Protein AF-A0A7L4ZGT2-F1 (afdb_monomer)

Secondary structure (DSSP, 8-state):
---EE---SGGGGGS---GGGS-HHHHHHHHTTSSEE-PPPS-HHHHHHHHHHHHHTTTTS-----SPP--S----SS---------

Mean predicted aligned error: 9.27 Å

Solvent-accessible surface area (backbone atoms only — not comparable to full-atom values): 5766 Å² total; per-residue (Å²): 133,87,29,66,44,68,67,85,59,80,75,41,79,78,76,50,74,63,68,39,78,42,58,64,61,57,47,50,17,41,74,70,62,47,27,50,80,48,74,79,56,96,48,65,68,60,50,51,48,53,53,49,56,33,55,73,48,61,87,77,60,75,74,61,70,90,62,81,81,80,89,64,85,87,83,70,96,55,53,72,85,77,74,80,74,85,130

Radius of gyration: 14.55 Å; Cα contacts (8 Å, |Δi|>4): 74; chains: 1; bounding box: 30×48×30 Å

Organism: NCBI:txid1218801

Structure (mmCIF, N/CA/C/O backbone):
data_AF-A0A7L4ZGT2-F1
#
_entry.id   AF-A0A7L4ZGT2-F1
#
loop_
_atom_site.group_PDB
_atom_site.id
_atom_site.type_symbol
_atom_site.label_atom_id
_atom_site.label_alt_id
_atom_site.label_comp_id
_atom_site.label_asym_id
_atom_site.label_entity_id
_atom_site.label_seq_id
_atom_site.pdbx_PDB_ins_code
_atom_site.Cartn_x
_atom_site.Cartn_y
_atom_site.Cartn_z
_atom_site.occupancy
_atom_site.B_iso_or_equiv
_atom_site.auth_seq_id
_atom_site.auth_comp_id
_atom_site.auth_asym_id
_atom_site.auth_atom_id
_atom_site.pdbx_PDB_model_num
ATOM 1 N N . MET A 1 1 ? -14.310 -2.378 0.730 1.00 56.75 1 MET A N 1
ATOM 2 C CA . MET A 1 1 ? -13.283 -1.702 -0.084 1.00 56.75 1 MET A CA 1
ATOM 3 C C . MET A 1 1 ? -11.946 -2.367 0.205 1.00 56.75 1 MET A C 1
ATOM 5 O O . MET A 1 1 ? -11.626 -2.520 1.380 1.00 56.75 1 MET A O 1
ATOM 9 N N . LEU A 1 2 ? -11.244 -2.851 -0.826 1.00 60.69 2 LEU A N 1
ATOM 10 C CA . LEU A 1 2 ? -9.895 -3.416 -0.691 1.00 60.69 2 LEU A CA 1
ATOM 11 C C . LEU A 1 2 ? -8.906 -2.276 -0.396 1.00 60.69 2 LEU A C 1
ATOM 13 O O . LEU A 1 2 ? -9.020 -1.201 -0.976 1.00 60.69 2 LEU A O 1
ATOM 17 N N . ARG A 1 3 ? -7.973 -2.501 0.532 1.00 77.25 3 ARG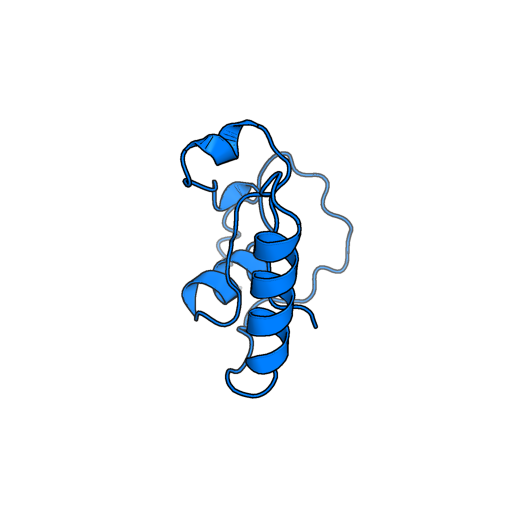 A N 1
ATOM 18 C CA . ARG A 1 3 ? -7.092 -1.472 1.121 1.00 77.25 3 ARG A CA 1
ATOM 19 C C . ARG A 1 3 ? -5.636 -1.698 0.731 1.00 77.25 3 ARG A C 1
ATOM 21 O O . ARG A 1 3 ? -4.729 -1.599 1.551 1.00 77.25 3 ARG A O 1
ATOM 28 N N . ILE A 1 4 ? -5.443 -2.084 -0.518 1.00 84.38 4 ILE A N 1
ATOM 29 C CA . ILE A 1 4 ? -4.147 -2.431 -1.074 1.00 84.38 4 ILE A CA 1
ATOM 30 C C . ILE A 1 4 ? -4.001 -1.761 -2.431 1.00 84.38 4 ILE A C 1
ATOM 32 O O . ILE A 1 4 ? -4.946 -1.734 -3.220 1.00 84.38 4 ILE A O 1
ATOM 36 N N . ILE A 1 5 ? -2.818 -1.212 -2.680 1.00 83.56 5 ILE A N 1
ATOM 37 C CA . ILE A 1 5 ? -2.425 -0.640 -3.963 1.00 83.56 5 ILE A CA 1
ATOM 38 C C . ILE A 1 5 ? -1.312 -1.518 -4.530 1.00 83.56 5 ILE A C 1
ATOM 40 O O . ILE A 1 5 ? -0.298 -1.747 -3.868 1.00 83.56 5 ILE A O 1
ATOM 44 N N . LEU A 1 6 ? -1.528 -2.011 -5.750 1.00 83.31 6 LEU A N 1
ATOM 45 C CA . LEU A 1 6 ? -0.594 -2.853 -6.496 1.00 83.31 6 LEU A CA 1
ATOM 46 C C . LEU A 1 6 ? -0.205 -2.133 -7.799 1.00 83.31 6 LEU A C 1
ATOM 48 O O . LEU A 1 6 ? -0.837 -2.361 -8.835 1.00 83.31 6 LEU A O 1
ATOM 52 N N . PRO A 1 7 ? 0.772 -1.208 -7.757 1.00 76.69 7 PRO A N 1
ATOM 53 C CA . PRO A 1 7 ? 1.184 -0.445 -8.929 1.00 76.69 7 PRO A CA 1
ATOM 54 C C . PRO A 1 7 ? 1.809 -1.368 -9.979 1.00 76.69 7 PRO A C 1
ATOM 56 O O . PRO A 1 7 ? 2.641 -2.214 -9.657 1.00 76.69 7 PRO A O 1
ATOM 59 N N . SER A 1 8 ? 1.417 -1.193 -11.242 1.00 72.50 8 SER A N 1
ATOM 60 C CA . SER A 1 8 ? 1.893 -1.994 -12.379 1.00 72.50 8 SER A CA 1
ATOM 61 C C . SER A 1 8 ? 2.893 -1.262 -13.284 1.00 72.50 8 SER A C 1
ATOM 63 O O . SER A 1 8 ? 3.280 -1.810 -14.313 1.00 72.50 8 SER A O 1
ATOM 65 N N . TYR A 1 9 ? 3.290 -0.027 -12.954 1.00 72.12 9 TYR A N 1
ATOM 66 C CA . TYR A 1 9 ? 4.199 0.760 -13.791 1.00 72.12 9 TYR A CA 1
ATOM 67 C C . TYR A 1 9 ? 5.684 0.436 -13.500 1.00 72.12 9 TYR A C 1
ATOM 69 O O . TYR A 1 9 ? 6.033 0.161 -12.347 1.00 72.12 9 TYR A O 1
ATOM 77 N N . PRO A 1 10 ? 6.576 0.472 -14.514 1.00 60.91 10 PRO A N 1
ATOM 78 C CA . PRO A 1 10 ? 7.950 -0.042 -14.407 1.00 60.91 10 PRO A CA 1
ATOM 79 C C . PRO A 1 10 ? 8.815 0.654 -13.347 1.00 60.91 10 PRO A C 1
ATOM 81 O O . PRO A 1 10 ? 9.640 0.019 -12.698 1.00 60.91 10 PRO A O 1
ATOM 84 N N . GLU A 1 11 ? 8.598 1.952 -13.130 1.00 61.38 11 GLU A N 1
ATOM 85 C CA . GLU A 1 11 ? 9.408 2.795 -12.234 1.00 61.38 11 GLU A CA 1
ATOM 86 C C . GLU A 1 11 ? 9.218 2.473 -10.744 1.00 61.38 11 GLU A C 1
ATOM 88 O O . GLU A 1 11 ? 10.000 2.905 -9.898 1.00 61.38 11 GLU A O 1
ATOM 93 N N . CYS A 1 12 ? 8.220 1.657 -10.397 1.00 58.16 12 CYS A N 1
ATOM 94 C CA . CYS A 1 12 ? 7.968 1.272 -9.013 1.00 58.16 12 CYS A CA 1
ATOM 95 C C . CYS A 1 12 ? 9.000 0.255 -8.472 1.00 58.16 12 CYS A C 1
ATOM 97 O O . CYS A 1 12 ? 9.056 0.008 -7.269 1.00 58.16 12 CYS A O 1
ATOM 99 N N . GLN A 1 13 ? 9.877 -0.297 -9.325 1.00 56.91 13 GLN A N 1
ATOM 100 C CA . GLN A 1 13 ? 10.911 -1.277 -8.949 1.00 56.91 13 GLN A CA 1
ATOM 101 C C . GLN A 1 13 ? 11.847 -0.809 -7.815 1.00 56.91 13 GLN A C 1
ATOM 103 O O . GLN A 1 13 ? 12.323 -1.641 -7.043 1.00 56.91 13 GLN A O 1
ATOM 108 N N . ASN A 1 14 ? 12.021 0.503 -7.621 1.00 58.59 14 ASN A N 1
ATOM 109 C CA . ASN A 1 14 ? 12.833 1.065 -6.533 1.00 58.59 14 ASN A CA 1
ATOM 110 C C . ASN A 1 14 ? 12.083 1.228 -5.196 1.00 58.59 14 ASN A C 1
ATOM 112 O O . ASN A 1 14 ? 12.582 1.890 -4.290 1.00 58.59 14 ASN A O 1
ATOM 116 N N . ARG A 1 15 ? 10.882 0.644 -5.045 1.00 55.53 15 ARG A N 1
ATOM 117 C CA . ARG A 1 15 ? 9.987 0.800 -3.871 1.00 55.53 15 ARG A CA 1
ATOM 118 C C . ARG A 1 15 ? 9.548 2.239 -3.585 1.00 55.53 15 ARG A C 1
ATOM 120 O O . ARG A 1 15 ? 8.825 2.480 -2.622 1.00 55.53 15 ARG A O 1
ATOM 127 N N . THR A 1 16 ? 9.941 3.180 -4.427 1.00 60.34 16 THR A N 1
ATOM 128 C CA . THR A 1 16 ? 9.450 4.548 -4.449 1.00 60.34 16 THR A CA 1
ATOM 129 C C . THR A 1 16 ? 8.275 4.597 -5.410 1.00 60.34 16 THR A C 1
ATOM 131 O O . THR A 1 16 ? 8.429 4.407 -6.616 1.00 60.34 16 THR A O 1
ATOM 134 N N . TYR A 1 17 ? 7.079 4.795 -4.868 1.00 71.12 17 TYR A N 1
ATOM 135 C CA . TYR A 1 17 ? 5.940 5.205 -5.674 1.00 71.12 17 TYR A CA 1
ATOM 136 C C . TYR A 1 17 ? 5.975 6.728 -5.810 1.00 71.12 17 TYR A C 1
ATOM 138 O O . TYR A 1 17 ? 6.394 7.408 -4.873 1.00 71.12 17 TYR A O 1
ATOM 146 N N . ASP A 1 18 ? 5.549 7.263 -6.952 1.00 72.88 18 ASP A N 1
ATOM 147 C CA . ASP A 1 18 ? 5.325 8.701 -7.078 1.00 72.88 18 ASP A CA 1
ATOM 148 C C . ASP A 1 18 ? 3.889 8.981 -6.604 1.00 72.88 18 ASP A C 1
ATOM 150 O O . ASP A 1 18 ? 2.945 8.476 -7.223 1.00 72.88 18 ASP A O 1
ATOM 154 N N . PRO A 1 19 ? 3.681 9.757 -5.522 1.00 71.62 19 PRO A N 1
ATOM 155 C CA . PRO A 1 19 ? 2.352 10.152 -5.055 1.00 71.62 19 PRO A CA 1
ATOM 156 C C . PRO A 1 19 ? 1.469 10.752 -6.151 1.00 71.62 19 PRO A C 1
ATOM 158 O O . PRO A 1 19 ? 0.251 10.607 -6.099 1.00 71.62 19 PRO A O 1
ATOM 161 N N . LYS A 1 20 ? 2.070 11.370 -7.174 1.00 73.62 20 LYS A N 1
ATOM 162 C CA . LYS A 1 20 ? 1.367 11.979 -8.305 1.00 73.62 20 LYS A CA 1
ATOM 163 C C . LYS A 1 20 ? 0.831 10.967 -9.316 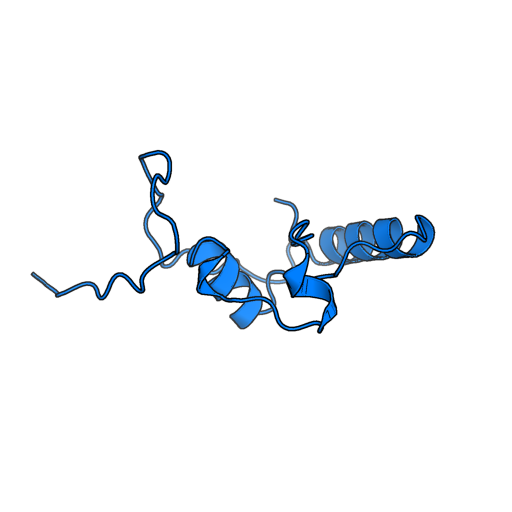1.00 73.62 20 LYS A C 1
ATOM 165 O O . LYS A 1 20 ? 0.139 11.365 -10.248 1.00 73.62 20 LYS A O 1
ATOM 170 N N . THR A 1 21 ? 1.141 9.680 -9.177 1.00 73.38 21 THR A N 1
ATOM 171 C CA . THR A 1 21 ? 0.640 8.617 -10.073 1.00 73.38 21 THR A CA 1
ATOM 172 C C . THR A 1 21 ? -0.640 7.961 -9.563 1.00 73.38 21 THR A C 1
ATOM 174 O O . THR A 1 21 ? -1.314 7.256 -10.314 1.00 73.38 21 THR A O 1
ATOM 177 N N . ILE A 1 22 ? -1.015 8.216 -8.308 1.00 76.38 22 ILE A N 1
ATOM 178 C CA . ILE A 1 22 ? -2.242 7.707 -7.700 1.00 76.38 22 ILE A CA 1
ATOM 179 C C . ILE A 1 22 ? -3.168 8.864 -7.312 1.00 76.38 22 ILE A C 1
ATOM 181 O O . ILE A 1 22 ? -2.690 9.935 -6.948 1.00 76.38 22 ILE A O 1
ATOM 185 N N . PRO A 1 23 ? -4.497 8.656 -7.333 1.00 77.12 23 PRO A N 1
ATOM 186 C CA . PRO A 1 23 ? -5.442 9.610 -6.772 1.00 77.12 23 PRO A CA 1
ATOM 187 C C . PRO A 1 23 ? -5.024 10.085 -5.382 1.00 77.12 23 PRO A C 1
ATOM 189 O O . PRO A 1 23 ? -4.719 9.266 -4.513 1.00 77.12 23 PRO A O 1
ATOM 192 N N . GLN A 1 24 ? -5.104 11.393 -5.132 1.00 78.31 24 GLN A N 1
ATOM 193 C CA . GLN A 1 24 ? -4.740 11.984 -3.839 1.00 78.31 24 GLN A CA 1
ATOM 194 C C . GLN A 1 24 ? -5.536 11.361 -2.673 1.00 78.31 24 GLN A C 1
ATOM 196 O O . GLN A 1 24 ? -4.996 11.144 -1.594 1.00 78.31 24 GLN A O 1
ATOM 201 N N . ARG A 1 25 ? -6.783 10.923 -2.908 1.00 78.44 25 ARG A N 1
ATOM 202 C CA . ARG A 1 25 ? -7.575 10.148 -1.933 1.00 78.44 25 ARG A CA 1
ATOM 203 C C . ARG A 1 25 ? -6.905 8.824 -1.538 1.00 78.44 25 ARG A C 1
ATOM 205 O O . ARG A 1 25 ? -6.984 8.407 -0.385 1.00 78.44 25 ARG A O 1
ATOM 212 N N . LEU A 1 26 ? -6.280 8.125 -2.486 1.00 79.38 26 LEU A N 1
ATOM 213 C CA . LEU A 1 26 ? -5.532 6.898 -2.201 1.00 79.38 26 LEU A CA 1
ATOM 214 C C . LEU A 1 26 ? -4.230 7.210 -1.461 1.00 79.38 26 LEU A C 1
ATOM 216 O O . LEU A 1 26 ? -3.899 6.490 -0.522 1.00 79.38 26 LEU A O 1
ATOM 220 N N . PHE A 1 27 ? -3.555 8.305 -1.815 1.00 82.12 27 PHE A N 1
ATOM 221 C CA . PHE A 1 27 ? -2.375 8.789 -1.097 1.00 82.12 27 PHE A CA 1
ATOM 222 C C . PHE A 1 27 ? -2.680 9.114 0.375 1.00 82.12 27 PHE A C 1
ATOM 224 O O . PHE A 1 27 ? -2.042 8.562 1.265 1.00 82.12 27 PHE A O 1
ATOM 231 N N . LEU A 1 28 ? -3.734 9.884 0.657 1.00 80.94 28 LEU A N 1
ATOM 232 C CA . LEU A 1 28 ? -4.159 10.194 2.031 1.00 80.94 28 LEU A CA 1
ATOM 233 C C . LEU A 1 28 ? -4.511 8.933 2.843 1.00 80.94 28 LEU A C 1
ATOM 235 O O . LEU A 1 28 ? -4.303 8.872 4.057 1.00 80.94 28 LEU A O 1
ATOM 239 N N . ASN A 1 29 ? -5.036 7.898 2.181 1.00 83.12 29 ASN A N 1
ATOM 240 C CA . ASN A 1 29 ? -5.289 6.602 2.809 1.00 83.12 29 ASN A CA 1
ATOM 241 C C . ASN A 1 29 ? -4.000 5.809 3.086 1.00 83.12 29 ASN A C 1
ATOM 243 O O . ASN A 1 29 ? -3.975 5.038 4.046 1.00 83.12 29 ASN A O 1
ATOM 247 N N . LEU A 1 30 ? -2.940 5.984 2.291 1.00 83.38 30 LEU A N 1
ATOM 248 C CA . LEU A 1 30 ? -1.609 5.455 2.608 1.00 83.38 30 LEU A CA 1
ATOM 249 C C . LEU A 1 30 ? -1.007 6.185 3.816 1.00 83.38 30 LEU A C 1
ATOM 251 O O . LEU A 1 30 ? -0.522 5.525 4.734 1.00 83.38 30 LEU A O 1
ATOM 255 N N . GLU A 1 31 ? -1.092 7.519 3.858 1.00 82.94 31 GLU A N 1
ATOM 256 C CA . GLU A 1 31 ? -0.560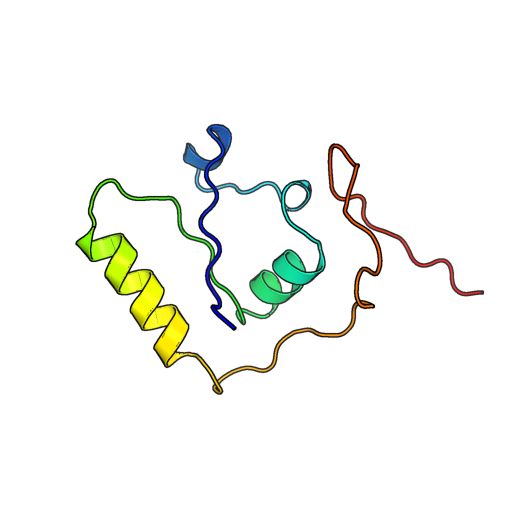 8.327 4.968 1.00 82.94 31 GLU A CA 1
ATOM 257 C C . GLU A 1 31 ? -1.210 7.967 6.310 1.00 82.94 31 GLU A C 1
ATOM 259 O O . GLU A 1 31 ? -0.517 7.764 7.307 1.00 82.94 31 GLU A O 1
ATOM 264 N N . ASN A 1 32 ? -2.533 7.769 6.332 1.00 79.81 32 ASN A N 1
ATOM 265 C CA . ASN A 1 32 ? -3.250 7.334 7.535 1.00 79.81 32 ASN A CA 1
ATOM 266 C C . ASN A 1 32 ? -3.162 5.812 7.796 1.00 79.81 32 ASN A C 1
ATOM 268 O O . ASN A 1 32 ? -3.919 5.266 8.599 1.00 79.81 32 ASN A O 1
ATOM 272 N N . LYS A 1 33 ? -2.286 5.084 7.083 1.00 81.38 33 LYS A N 1
ATOM 273 C CA . LYS A 1 33 ? -2.103 3.619 7.186 1.00 81.38 33 LYS A CA 1
ATOM 274 C C . LYS A 1 33 ? -3.387 2.810 6.956 1.00 81.38 33 LYS A C 1
ATOM 276 O O . LYS A 1 33 ? -3.454 1.622 7.283 1.00 81.38 33 LYS A O 1
ATOM 281 N N . TYR A 1 34 ? -4.413 3.447 6.394 1.00 81.56 34 TYR A N 1
ATOM 282 C CA . TYR A 1 34 ? -5.668 2.810 6.029 1.00 81.56 34 TYR A CA 1
ATOM 283 C C . TYR A 1 34 ? -5.436 1.820 4.889 1.00 81.56 34 TYR A C 1
ATOM 285 O O . TYR A 1 34 ? -6.029 0.744 4.899 1.00 81.56 34 TYR A O 1
ATOM 293 N N . ALA A 1 35 ? -4.567 2.176 3.940 1.00 84.50 35 ALA A N 1
ATOM 294 C CA . ALA A 1 35 ? -4.124 1.336 2.838 1.00 84.50 35 ALA A CA 1
ATOM 295 C C . ALA A 1 35 ? -2.624 1.026 2.933 1.00 84.50 35 ALA A C 1
ATOM 297 O O . ALA A 1 35 ? -1.862 1.765 3.555 1.00 84.50 35 ALA A O 1
ATOM 298 N N . THR A 1 36 ? -2.198 -0.057 2.286 1.00 85.31 36 THR A N 1
ATOM 299 C CA . THR A 1 36 ? -0.780 -0.378 2.078 1.00 85.31 36 THR A CA 1
ATOM 300 C C . THR A 1 36 ? -0.456 -0.462 0.592 1.00 85.31 36 THR A C 1
ATOM 302 O O . THR A 1 36 ? -1.322 -0.748 -0.237 1.00 85.31 36 THR A O 1
ATOM 305 N N . ILE A 1 37 ? 0.804 -0.203 0.251 1.00 84.50 37 ILE A N 1
ATOM 306 C CA . ILE A 1 37 ? 1.318 -0.316 -1.112 1.00 84.50 37 ILE A CA 1
ATOM 307 C C . ILE A 1 37 ? 2.341 -1.448 -1.175 1.00 84.50 37 ILE A C 1
ATOM 309 O O . ILE A 1 37 ? 3.235 -1.535 -0.333 1.00 84.50 37 ILE A O 1
ATOM 313 N N . HIS A 1 38 ? 2.187 -2.332 -2.157 1.00 84.94 38 HIS A N 1
ATOM 314 C CA . HIS A 1 38 ? 3.083 -3.464 -2.374 1.00 84.94 38 HIS A CA 1
ATOM 315 C C . HIS A 1 38 ? 3.401 -3.589 -3.860 1.00 84.94 38 HIS A C 1
ATOM 317 O O . HIS A 1 38 ? 2.508 -3.491 -4.694 1.00 84.94 38 HIS A O 1
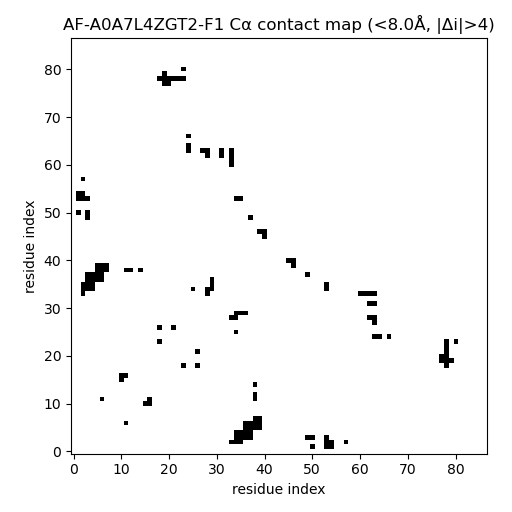ATOM 323 N N . LEU A 1 39 ? 4.667 -3.830 -4.197 1.00 82.81 39 LEU A N 1
ATOM 324 C CA . LEU A 1 39 ? 5.058 -4.139 -5.571 1.00 82.81 39 LEU A CA 1
ATOM 325 C C . LEU A 1 39 ? 4.591 -5.536 -5.936 1.00 82.81 39 LEU A C 1
ATOM 327 O O . LEU A 1 39 ? 4.768 -6.451 -5.134 1.00 82.81 39 LEU A O 1
ATOM 331 N N . TRP A 1 40 ? 4.071 -5.711 -7.150 1.00 82.25 40 TRP A N 1
ATOM 332 C CA . TRP A 1 40 ? 3.756 -7.038 -7.667 1.00 82.25 40 TRP A CA 1
ATOM 333 C C . TRP A 1 40 ? 4.945 -7.980 -7.492 1.00 82.25 40 TRP A C 1
ATOM 335 O O . TRP A 1 40 ? 6.058 -7.697 -7.938 1.00 82.25 40 TRP A O 1
ATOM 345 N N . SER A 1 41 ? 4.700 -9.109 -6.834 1.00 80.88 41 SER A N 1
ATOM 346 C CA . SER A 1 41 ? 5.663 -10.196 -6.785 1.00 80.88 41 SER A CA 1
ATOM 347 C C . SER A 1 41 ? 5.312 -11.232 -7.843 1.00 80.88 41 SER A C 1
ATOM 349 O O . SER A 1 41 ? 4.137 -11.526 -8.056 1.00 80.88 41 SER A O 1
ATOM 351 N N . GLY A 1 42 ? 6.328 -11.837 -8.462 1.00 84.81 42 GLY A N 1
ATOM 352 C CA . GLY A 1 42 ? 6.145 -13.078 -9.225 1.00 84.81 42 GLY A CA 1
ATOM 353 C C . GLY A 1 42 ? 5.766 -14.272 -8.337 1.00 84.81 42 GLY A C 1
ATOM 354 O O . GLY A 1 42 ? 5.367 -15.310 -8.848 1.00 84.81 42 GLY A O 1
ATOM 355 N N . ASP A 1 43 ? 5.871 -14.120 -7.013 1.00 88.81 43 ASP A N 1
ATOM 356 C CA . ASP A 1 43 ? 5.447 -15.104 -6.022 1.00 88.81 43 ASP A CA 1
ATOM 357 C C . ASP A 1 43 ? 3.955 -14.909 -5.666 1.00 88.81 43 ASP A C 1
ATOM 359 O O . ASP A 1 43 ? 3.599 -13.924 -5.001 1.00 88.81 43 ASP A O 1
ATOM 363 N N . PRO A 1 44 ? 3.063 -15.832 -6.074 1.00 89.25 44 PRO A N 1
ATOM 364 C CA . PRO A 1 44 ? 1.632 -15.714 -5.812 1.00 89.25 44 PRO A CA 1
ATOM 365 C C . PRO A 1 44 ? 1.293 -15.783 -4.317 1.00 89.25 44 PRO A C 1
ATOM 367 O O . PRO A 1 44 ? 0.318 -15.158 -3.893 1.00 89.25 44 PRO A O 1
ATOM 370 N N . ILE A 1 45 ? 2.107 -16.465 -3.501 1.00 91.94 45 ILE A N 1
ATOM 371 C CA . ILE A 1 45 ? 1.876 -16.602 -2.056 1.00 91.94 45 ILE A CA 1
ATOM 372 C C . ILE A 1 45 ? 2.018 -15.237 -1.378 1.00 91.94 45 ILE A C 1
ATOM 374 O O . ILE A 1 45 ? 1.196 -14.867 -0.538 1.00 91.94 45 ILE A O 1
ATOM 378 N N . LYS A 1 46 ? 3.018 -14.440 -1.777 1.00 90.06 46 LYS A N 1
ATOM 379 C CA . LYS A 1 46 ? 3.192 -13.070 -1.265 1.00 90.06 46 LYS A CA 1
ATOM 380 C C . LYS A 1 46 ? 2.016 -12.174 -1.627 1.00 90.06 46 LYS A C 1
ATOM 382 O O . LYS A 1 46 ? 1.496 -11.485 -0.751 1.00 90.06 46 LYS A O 1
ATOM 387 N N . ASN A 1 47 ? 1.569 -12.226 -2.881 1.00 87.50 47 ASN A N 1
ATOM 388 C CA . ASN A 1 47 ? 0.433 -11.428 -3.343 1.00 87.50 47 ASN A CA 1
ATOM 389 C C . ASN A 1 47 ? -0.843 -11.784 -2.562 1.00 87.50 47 ASN A C 1
ATOM 391 O O . ASN A 1 47 ? -1.539 -10.895 -2.068 1.00 87.50 47 ASN A O 1
ATOM 395 N N . GLN A 1 48 ? -1.115 -13.081 -2.382 1.00 90.44 48 GL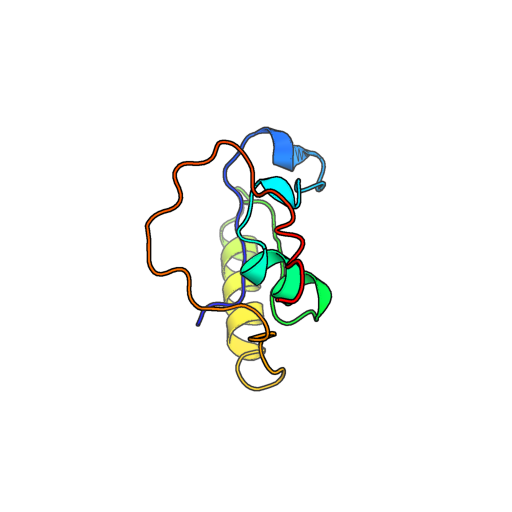N A N 1
ATOM 396 C CA . GLN A 1 48 ? -2.254 -13.560 -1.598 1.00 90.44 48 GLN A CA 1
ATOM 397 C C . GLN A 1 48 ? -2.168 -13.108 -0.137 1.00 90.44 48 GLN A C 1
ATOM 399 O O . GLN A 1 48 ? -3.175 -12.679 0.430 1.00 90.44 48 GLN A O 1
ATOM 404 N N . ARG A 1 49 ? -0.971 -13.148 0.462 1.00 91.19 49 ARG A N 1
ATOM 405 C CA . ARG A 1 49 ? -0.757 -12.690 1.837 1.00 91.19 49 ARG A CA 1
ATOM 406 C C . ARG A 1 49 ? -1.109 -11.216 2.002 1.00 91.19 49 ARG A C 1
ATOM 408 O O . ARG A 1 49 ? -1.835 -10.876 2.928 1.00 91.19 49 ARG A O 1
ATOM 415 N N . TRP A 1 50 ? -0.675 -10.346 1.091 1.00 89.38 50 TRP A N 1
ATOM 416 C CA . TRP A 1 50 ? -1.006 -8.919 1.170 1.00 89.38 50 TRP A CA 1
ATOM 417 C C . TRP A 1 50 ? -2.504 -8.652 1.015 1.00 89.38 50 TRP A C 1
ATOM 419 O O . TRP A 1 50 ? -3.056 -7.811 1.724 1.00 89.38 50 TRP A O 1
ATOM 429 N N . ILE A 1 51 ? -3.182 -9.388 0.128 1.00 87.56 51 ILE A N 1
ATOM 430 C CA . ILE A 1 51 ? -4.642 -9.307 -0.022 1.00 87.56 51 ILE A CA 1
ATOM 431 C C . ILE A 1 51 ? -5.333 -9.725 1.281 1.00 87.56 51 ILE A C 1
ATOM 433 O O . ILE A 1 51 ? -6.242 -9.032 1.743 1.00 87.56 51 ILE A O 1
ATOM 437 N N . HIS A 1 52 ? -4.886 -10.826 1.886 1.00 89.94 52 HIS A N 1
ATOM 438 C CA . HIS A 1 52 ? -5.423 -11.325 3.146 1.00 89.94 52 HIS A CA 1
ATOM 439 C C . HIS A 1 52 ? -5.212 -10.323 4.290 1.00 89.94 52 HIS A C 1
ATOM 441 O O . HIS A 1 52 ? -6.177 -9.921 4.935 1.00 89.94 52 HIS A O 1
ATOM 447 N N . GLU A 1 53 ? -3.990 -9.816 4.470 1.00 87.44 53 GLU A N 1
ATOM 448 C CA . GLU A 1 53 ? -3.670 -8.795 5.475 1.00 87.44 53 GLU A CA 1
ATOM 449 C C . GLU A 1 53 ? -4.519 -7.519 5.288 1.00 87.44 53 GLU A C 1
ATOM 451 O O . GLU A 1 53 ? -5.009 -6.929 6.256 1.00 87.44 53 GLU A O 1
ATOM 456 N N . ALA A 1 54 ? -4.723 -7.074 4.043 1.00 85.12 54 ALA A N 1
ATOM 457 C CA . ALA A 1 54 ? -5.566 -5.918 3.739 1.00 85.12 54 ALA A CA 1
ATOM 458 C C . ALA A 1 54 ? -7.044 -6.175 4.079 1.00 85.12 54 ALA A C 1
ATOM 460 O O . ALA A 1 54 ? -7.740 -5.264 4.545 1.00 85.12 54 ALA A O 1
ATOM 461 N N . PHE A 1 55 ? -7.517 -7.405 3.867 1.00 85.50 55 PHE A N 1
ATOM 462 C CA . PHE A 1 55 ? -8.865 -7.831 4.223 1.00 85.50 55 PHE A CA 1
ATOM 463 C C . PHE A 1 55 ? -9.066 -7.877 5.742 1.00 85.50 55 PHE A C 1
ATOM 465 O O . PHE A 1 55 ? -10.027 -7.292 6.236 1.00 85.50 55 PHE A O 1
ATOM 472 N N . GLU A 1 56 ? -8.147 -8.474 6.501 1.00 86.06 56 GLU A N 1
ATOM 473 C CA . GLU A 1 56 ? -8.231 -8.561 7.969 1.00 86.06 56 GLU A CA 1
ATOM 474 C C . GLU A 1 56 ? -8.206 -7.197 8.666 1.00 86.06 56 GLU A C 1
ATOM 476 O O . GLU A 1 56 ? -8.753 -7.013 9.757 1.00 86.06 56 GLU A O 1
ATOM 481 N N . LYS A 1 57 ? -7.552 -6.207 8.053 1.00 80.31 57 LYS A N 1
ATOM 482 C CA . LYS A 1 57 ? -7.522 -4.840 8.580 1.00 80.31 57 LYS A CA 1
ATOM 483 C C . LYS A 1 57 ? -8.852 -4.109 8.380 1.00 80.31 57 LYS A C 1
ATOM 485 O O . LYS A 1 57 ? -9.038 -3.038 8.972 1.00 80.31 57 LYS A O 1
ATOM 490 N N . ARG A 1 58 ? -9.767 -4.623 7.550 1.00 74.56 58 ARG A N 1
ATOM 491 C CA . ARG A 1 58 ? -11.069 -3.998 7.282 1.00 74.56 58 ARG A CA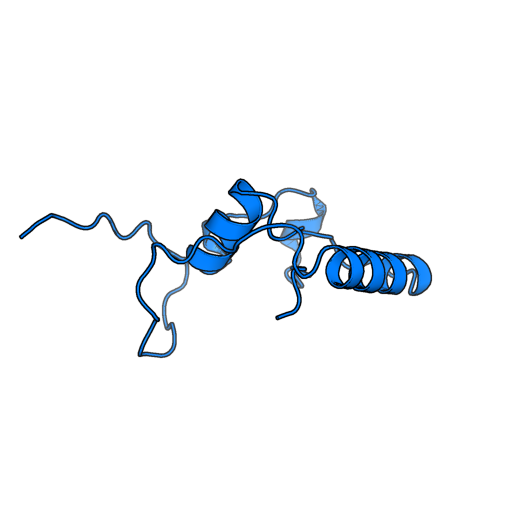 1
ATOM 492 C C . ARG A 1 58 ? -11.831 -3.794 8.597 1.00 74.56 58 ARG A C 1
ATOM 494 O O . ARG A 1 58 ? -11.989 -4.718 9.380 1.00 74.56 58 ARG A O 1
ATOM 501 N N . GLY A 1 59 ? -12.289 -2.566 8.837 1.00 73.19 59 GLY A N 1
ATOM 502 C CA . GLY A 1 59 ? -13.021 -2.195 10.056 1.00 73.19 59 GLY A CA 1
ATOM 503 C C . GLY A 1 59 ? -12.151 -1.753 11.238 1.00 73.19 59 GLY A C 1
ATOM 504 O O . GLY A 1 59 ? -12.694 -1.219 12.193 1.00 73.19 59 GLY A O 1
ATOM 505 N N . LYS A 1 60 ? -10.816 -1.897 11.172 1.00 81.38 60 LYS A N 1
ATOM 506 C CA . LYS A 1 60 ? -9.906 -1.464 12.255 1.00 81.38 60 LYS A CA 1
ATOM 507 C C . LYS A 1 60 ? -9.459 0.000 12.162 1.00 81.38 60 LYS A C 1
ATOM 509 O O . LYS A 1 60 ? -9.000 0.554 13.150 1.00 81.38 60 LYS A O 1
ATOM 514 N N . LEU A 1 61 ? -9.545 0.616 10.979 1.00 78.62 61 LEU A N 1
ATOM 515 C CA . LEU A 1 61 ? -9.180 2.025 10.760 1.00 78.62 61 LEU A CA 1
ATOM 516 C C . LEU A 1 61 ? -10.226 2.691 9.862 1.00 78.62 61 LEU A C 1
ATOM 518 O O . LEU A 1 61 ? -10.774 2.040 8.967 1.00 78.62 61 LEU A O 1
ATOM 522 N N . ASN A 1 62 ? -10.459 3.985 10.054 1.00 79.56 62 ASN A N 1
ATOM 523 C CA . ASN A 1 62 ? -11.372 4.757 9.215 1.00 79.56 62 ASN A CA 1
ATOM 524 C C . ASN A 1 62 ? -10.638 5.329 7.995 1.00 79.56 62 ASN A C 1
ATOM 526 O O . ASN A 1 62 ? -9.480 5.735 8.123 1.00 79.56 62 ASN A O 1
ATOM 530 N N . PRO A 1 63 ? -11.264 5.321 6.804 1.00 76.12 63 PRO A N 1
ATOM 531 C CA . PRO A 1 63 ? -10.669 5.947 5.630 1.00 76.12 63 PRO A CA 1
ATOM 532 C C . PRO A 1 63 ? -10.581 7.454 5.838 1.00 76.12 63 PRO A C 1
ATOM 534 O O . PRO A 1 63 ? -11.433 8.047 6.504 1.00 76.12 63 PRO A O 1
ATOM 537 N N . ASN A 1 64 ? -9.582 8.075 5.220 1.00 76.25 64 ASN A N 1
ATOM 538 C CA . ASN A 1 64 ? -9.583 9.517 5.064 1.00 76.25 64 ASN A CA 1
ATOM 539 C C . ASN A 1 64 ? -10.539 9.874 3.913 1.00 76.25 64 ASN A C 1
ATOM 541 O O . ASN A 1 64 ? -10.239 9.652 2.738 1.00 76.25 64 ASN A O 1
ATOM 545 N N . ASN A 1 65 ? -11.715 10.388 4.277 1.00 74.69 65 ASN A N 1
ATOM 546 C CA . ASN A 1 65 ? -12.760 10.825 3.351 1.00 74.69 65 ASN A CA 1
ATOM 547 C C . ASN A 1 65 ? -12.837 12.355 3.233 1.00 74.69 65 ASN A C 1
ATOM 549 O O . ASN A 1 65 ? -13.850 12.868 2.771 1.00 74.69 65 ASN A O 1
ATOM 553 N N . SER A 1 66 ? -11.793 13.086 3.633 1.00 76.38 66 SER A N 1
ATOM 554 C CA . SER A 1 66 ? -11.793 14.556 3.613 1.00 76.38 66 SER A CA 1
ATOM 555 C C . SER A 1 66 ? -11.825 15.158 2.204 1.00 76.38 66 SER A C 1
ATOM 557 O O . SER A 1 66 ? -12.027 16.356 2.061 1.00 76.38 66 SER A O 1
ATOM 559 N N . MET A 1 67 ? -11.616 14.347 1.161 1.00 73.69 67 MET A N 1
ATOM 560 C CA . MET A 1 67 ? -11.712 14.784 -0.231 1.00 73.69 67 MET A CA 1
ATOM 561 C C . MET A 1 67 ? -13.106 14.548 -0.805 1.00 73.69 67 MET A C 1
ATOM 563 O O . MET A 1 67 ? -13.698 13.480 -0.609 1.00 73.69 67 MET A O 1
ATOM 567 N N 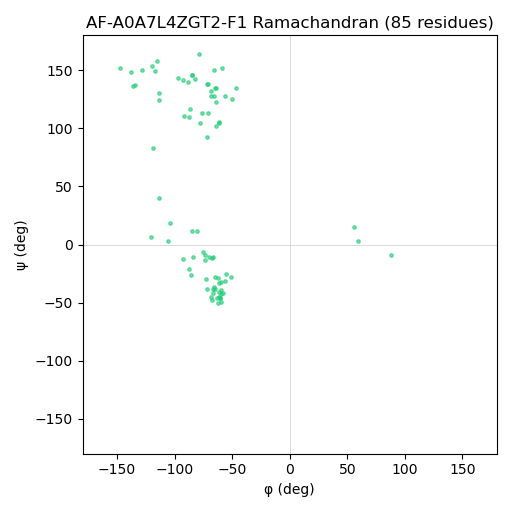. GLU A 1 68 ? -13.573 15.488 -1.624 1.00 74.31 68 GLU A N 1
ATOM 568 C CA . GLU A 1 68 ? -14.792 15.325 -2.412 1.00 74.31 68 GLU A CA 1
ATOM 569 C C . GLU A 1 68 ? -14.710 14.110 -3.349 1.00 74.31 68 GLU A C 1
ATOM 571 O O . GLU A 1 68 ? -13.634 13.626 -3.731 1.00 74.31 68 GLU A O 1
ATOM 576 N N . LEU A 1 69 ? -15.873 13.534 -3.659 1.00 69.94 69 LEU A N 1
ATOM 577 C CA . LEU A 1 69 ? -15.975 12.465 -4.647 1.00 69.94 69 LEU A CA 1
ATOM 578 C C . LEU A 1 69 ? -15.681 13.047 -6.021 1.00 69.94 69 LEU A C 1
ATOM 580 O O . LEU A 1 69 ? -16.296 14.021 -6.440 1.00 69.94 69 LEU A O 1
ATOM 584 N N . MET A 1 70 ? -14.753 12.420 -6.735 1.00 68.38 70 MET A N 1
ATOM 585 C CA . MET A 1 70 ? -14.462 12.826 -8.096 1.00 68.38 70 MET A CA 1
ATOM 586 C C . MET A 1 70 ? -15.642 12.425 -8.982 1.00 68.38 70 MET A C 1
ATOM 588 O O . MET A 1 70 ? -15.924 11.241 -9.153 1.00 68.38 70 MET A O 1
ATOM 592 N N . THR A 1 71 ? -16.356 13.416 -9.504 1.00 68.75 71 THR A N 1
ATOM 593 C CA . THR A 1 71 ? -17.576 13.221 -10.305 1.00 68.75 71 THR A CA 1
ATOM 594 C C . THR A 1 71 ? -17.285 12.948 -11.779 1.00 68.75 71 THR A C 1
ATOM 596 O O . THR A 1 71 ? -18.178 12.561 -12.526 1.00 68.75 71 THR A O 1
ATOM 599 N N . SER A 1 72 ? -16.035 13.136 -12.209 1.00 66.38 72 SER A N 1
ATO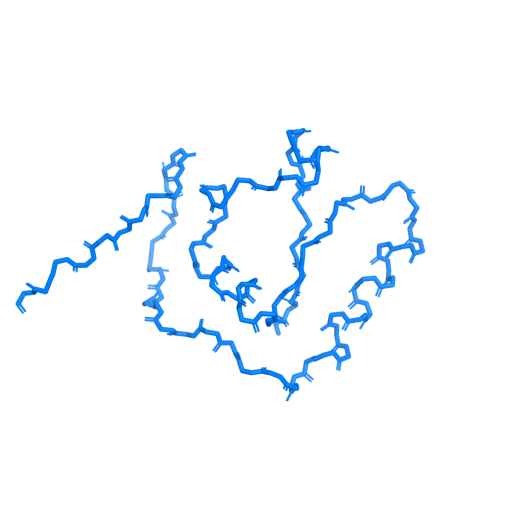M 600 C CA . SER A 1 72 ? -15.588 12.985 -13.595 1.00 66.38 72 SER A CA 1
ATOM 601 C C . SER A 1 72 ? -14.371 12.072 -13.688 1.00 66.38 72 SER A C 1
ATOM 603 O O . SER A 1 72 ? -13.548 12.032 -12.776 1.00 66.38 72 SER A O 1
ATOM 605 N N . ASN A 1 73 ? -14.223 11.371 -14.814 1.00 67.88 73 ASN A N 1
ATOM 606 C CA . ASN A 1 73 ? -13.033 10.565 -15.092 1.00 67.88 73 ASN A CA 1
ATOM 607 C C . ASN A 1 73 ? -11.788 11.457 -15.200 1.00 67.88 73 ASN A C 1
ATOM 609 O O . ASN A 1 73 ? -11.810 12.488 -15.877 1.00 67.88 73 ASN A O 1
ATOM 613 N N . TRP A 1 74 ? -10.692 11.041 -14.565 1.00 66.50 74 TRP A N 1
ATOM 614 C CA . TRP A 1 74 ? -9.420 11.759 -14.621 1.00 66.50 74 TRP A CA 1
ATOM 615 C C . TRP A 1 74 ? -8.812 11.676 -16.027 1.00 66.50 74 TRP A C 1
ATOM 617 O O . TRP A 1 74 ? -8.746 10.598 -16.615 1.00 66.50 74 TRP A O 1
ATOM 627 N N . LYS A 1 75 ? -8.378 12.823 -16.563 1.00 66.56 75 LYS A N 1
ATOM 628 C CA . LYS A 1 75 ? -7.728 12.947 -17.883 1.00 66.56 75 LYS A CA 1
ATOM 629 C C . LYS A 1 75 ? -6.313 13.546 -17.807 1.00 66.56 75 LYS A C 1
ATOM 631 O O . LYS A 1 75 ? -5.736 13.873 -18.841 1.00 66.56 75 LYS A O 1
ATOM 636 N N . GLY A 1 76 ? -5.781 13.750 -16.600 1.00 64.19 76 GLY A N 1
ATOM 637 C CA . GLY A 1 76 ? -4.458 14.342 -16.384 1.00 64.19 76 GLY A CA 1
ATOM 638 C C . GLY A 1 76 ? -3.317 13.346 -16.609 1.00 64.19 76 GLY A C 1
ATOM 639 O O . GLY A 1 76 ? -3.533 12.139 -16.639 1.00 64.19 76 GLY A O 1
ATOM 640 N N . LYS A 1 77 ? -2.089 13.861 -16.762 1.00 61.72 77 LYS A N 1
ATOM 641 C CA . LYS A 1 77 ? -0.860 13.040 -16.808 1.00 61.72 77 LYS A CA 1
ATOM 642 C C . LYS A 1 77 ? -0.305 12.732 -15.412 1.00 61.72 77 LYS A C 1
ATOM 644 O O . LYS A 1 77 ? 0.362 11.721 -15.230 1.00 61.72 77 LYS A O 1
ATOM 649 N N . SER A 1 78 ? -0.592 13.593 -14.441 1.00 63.16 78 SER A N 1
ATOM 650 C CA . SER A 1 78 ? -0.202 13.479 -13.035 1.00 63.16 78 SER A CA 1
ATOM 651 C C . SER A 1 78 ? -1.282 14.103 -12.146 1.00 63.16 78 SER A C 1
ATOM 653 O O . SER A 1 78 ? -2.051 14.961 -12.587 1.00 63.16 78 SER A O 1
ATOM 655 N N . TRP A 1 79 ? -1.400 13.619 -10.914 1.00 65.25 79 TRP A N 1
ATOM 656 C CA . TRP A 1 79 ? -2.250 14.230 -9.904 1.00 65.25 79 TRP A CA 1
ATOM 657 C C . TRP A 1 79 ? -1.543 15.474 -9.381 1.00 65.25 79 TRP A C 1
ATOM 659 O O . TRP A 1 79 ? -0.477 15.395 -8.769 1.00 65.25 79 TRP A O 1
ATOM 669 N N . GLU A 1 80 ? -2.113 16.635 -9.671 1.00 60.97 80 GLU A N 1
ATOM 670 C CA . GLU A 1 80 ? -1.670 17.897 -9.094 1.00 60.97 80 GLU A CA 1
ATOM 671 C C . GLU A 1 80 ? -2.29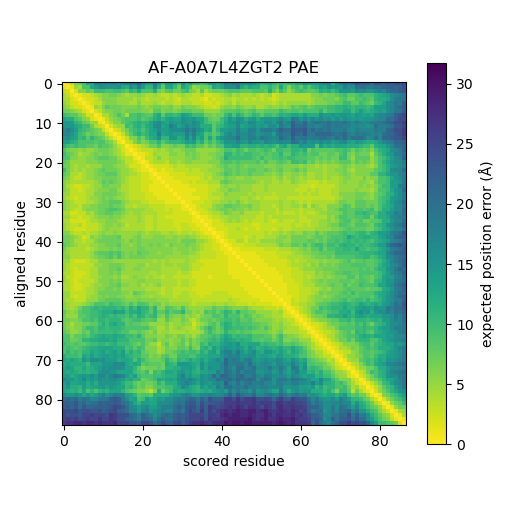9 18.050 -7.706 1.00 60.97 80 GLU A C 1
ATOM 673 O O . GLU A 1 80 ? -3.446 17.652 -7.489 1.00 60.97 80 GLU A O 1
ATOM 678 N N . HIS A 1 81 ? -1.547 18.605 -6.750 1.00 49.69 81 HIS A N 1
ATOM 679 C CA . HIS A 1 81 ? -2.130 19.050 -5.488 1.00 49.69 81 HIS A CA 1
ATOM 680 C C . HIS A 1 81 ? -3.149 20.135 -5.825 1.00 49.69 81 HIS A C 1
ATOM 682 O O . HIS A 1 81 ? -2.772 21.258 -6.160 1.00 49.69 81 HIS A O 1
ATOM 688 N N . ILE A 1 82 ? -4.435 19.803 -5.756 1.00 49.34 82 ILE A N 1
ATOM 689 C CA . ILE A 1 82 ? -5.482 20.811 -5.848 1.00 49.34 82 ILE A CA 1
ATOM 690 C C . ILE A 1 82 ? -5.414 21.585 -4.532 1.00 49.34 82 ILE A C 1
ATOM 692 O O . ILE A 1 82 ? -5.972 21.173 -3.516 1.00 49.34 82 ILE A O 1
ATOM 696 N N . ASN A 1 83 ? -4.654 22.680 -4.528 1.00 40.34 83 ASN A N 1
ATOM 697 C CA . ASN A 1 83 ? -4.748 23.682 -3.481 1.00 40.34 83 ASN A CA 1
ATOM 698 C C . ASN A 1 83 ? -6.157 24.261 -3.590 1.00 40.34 83 ASN A C 1
ATOM 700 O O . ASN A 1 83 ? -6.435 25.049 -4.491 1.00 40.34 83 ASN A O 1
ATOM 704 N N . HIS A 1 84 ? -7.061 23.837 -2.709 1.00 47.06 84 HIS A N 1
ATOM 705 C CA . HIS A 1 84 ? -8.321 24.540 -2.534 1.00 47.06 84 HIS A CA 1
ATOM 706 C C . HIS A 1 84 ? -7.989 25.957 -2.057 1.00 47.06 84 HIS A C 1
ATOM 708 O O . HIS A 1 84 ? -7.617 26.163 -0.903 1.00 47.06 84 HIS A O 1
ATOM 714 N N . THR A 1 85 ? -8.095 26.936 -2.952 1.00 35.56 85 THR A N 1
ATOM 715 C CA . THR A 1 85 ? -8.322 28.322 -2.551 1.00 35.56 85 THR A CA 1
ATOM 716 C C . THR A 1 85 ? -9.692 28.372 -1.876 1.00 35.56 85 THR A C 1
ATOM 718 O O . THR A 1 85 ? -10.669 27.947 -2.503 1.00 35.56 85 THR A O 1
ATOM 721 N N . PRO A 1 86 ? -9.789 28.827 -0.616 1.00 43.31 86 PRO A N 1
ATOM 722 C CA . PRO A 1 86 ? -11.085 29.069 -0.008 1.00 43.31 86 PRO A CA 1
ATOM 723 C C . PRO A 1 86 ? -11.743 30.225 -0.771 1.00 43.31 86 PRO A C 1
ATOM 725 O O . PRO A 1 86 ? -11.106 31.258 -0.989 1.00 43.31 86 PRO A O 1
ATOM 728 N N . PHE A 1 87 ? -12.974 30.006 -1.232 1.00 43.72 87 PHE A N 1
ATOM 729 C CA . PHE A 1 87 ? -13.879 31.093 -1.603 1.00 43.72 87 PHE A CA 1
ATOM 730 C C . PHE A 1 87 ? -14.429 31.743 -0.334 1.00 43.72 87 PHE A C 1
ATOM 732 O O . PHE A 1 87 ? -14.672 30.991 0.641 1.00 43.72 87 PHE A O 1
#

pLDDT: mean 73.73, std 12.82, range [35.56, 91.94]

Sequence (87 aa):
MLRIILPSYPECQNRTYDPKTIPQRLFLNLENKYATIHLWSGDPIKNQRWIHEAFEKRGKLNPNNSMELMTSNWKGKSWEHINHTPF

Foldseek 3Di:
DQQEAEDPDPVCVVVDDDCFVDPVQNVQCVVQVLHDYDYDDPDVVVVVVNRVVSVVCPPVDDRPPVDDDDPDDDDDPTHDPPPPDDD